Protein AF-A0A6C0DKI4-F1 (afdb_monomer)

pLDDT: mean 74.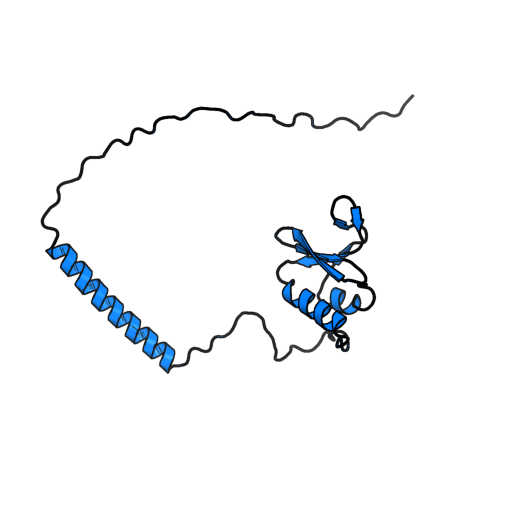59, std 22.47, range [37.38, 97.56]

Second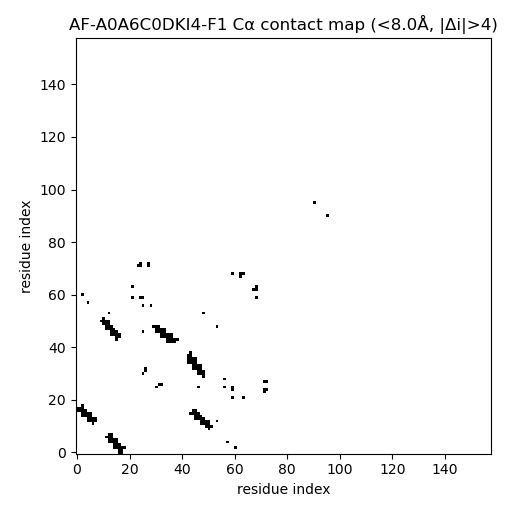ary structure (DSSP, 8-state):
--EEEEEEETTEEEEEE--GGGHHHHHHTTPEEEEEEEETTEEEEEEEEEGGGHHHHHHHHHHHHTT---S---S----S----S-------HHHHHHHHHHHHHHHHHHHHHHHHHHHH----PPPP------------------------------

Mean predicted aligned error: 20.17 Å

Sequence (158 aa):
MSISIVNYSEKAIAVFGNTKDIKDHLSALGGKFNPSLKQNDERVPGWVFPTSKKEEVRKIITAFSQGTLGEPPKKVEKPSSASSVTENFTISKEMFLSLVSRIEKLEAELEISKKTIEKLAPSSHPVDKVKLKFSSNEELYDEEEPKVYKSLFKSKSS

Structure (mmCIF, N/CA/C/O backbone):
data_AF-A0A6C0DKI4-F1
#
_entry.id   AF-A0A6C0DKI4-F1
#
loop_
_atom_site.group_PDB
_atom_site.id
_atom_site.type_symbol
_atom_site.label_atom_id
_atom_site.label_alt_id
_atom_site.label_comp_id
_atom_site.label_asym_id
_atom_site.label_entity_id
_atom_site.label_seq_id
_atom_site.pdbx_PDB_ins_code
_atom_site.Cartn_x
_atom_site.Cartn_y
_atom_site.Cartn_z
_atom_site.occupancy
_atom_site.B_iso_or_equiv
_atom_site.auth_seq_id
_atom_site.auth_comp_id
_atom_site.auth_asym_id
_atom_site.auth_atom_id
_atom_site.pdbx_PDB_model_num
ATOM 1 N N . MET A 1 1 ? 21.591 -2.012 -12.695 1.00 57.56 1 MET A N 1
ATOM 2 C CA . MET A 1 1 ? 20.123 -1.976 -12.886 1.00 57.56 1 MET A CA 1
ATOM 3 C C . MET A 1 1 ? 19.499 -1.550 -11.572 1.00 57.56 1 MET A C 1
ATOM 5 O O . MET A 1 1 ? 19.736 -2.225 -10.583 1.00 57.56 1 MET A O 1
ATOM 9 N N . SER A 1 2 ? 18.780 -0.429 -11.534 1.00 82.62 2 SER A N 1
ATOM 10 C CA . SER A 1 2 ? 18.120 0.064 -10.320 1.00 82.62 2 SER A CA 1
ATOM 11 C C . SER A 1 2 ? 16.609 0.120 -10.523 1.00 82.62 2 SER A C 1
ATOM 13 O O . SER A 1 2 ? 16.127 0.357 -11.632 1.00 82.62 2 SER A O 1
ATOM 15 N N . ILE A 1 3 ? 15.873 -0.145 -9.446 1.00 93.00 3 ILE A N 1
ATOM 16 C CA . ILE A 1 3 ? 14.425 0.032 -9.370 1.00 93.00 3 ILE A CA 1
ATOM 17 C C . ILE A 1 3 ? 14.176 1.190 -8.407 1.00 93.00 3 ILE A C 1
ATOM 19 O O . ILE A 1 3 ? 14.756 1.216 -7.321 1.00 93.00 3 ILE A O 1
ATOM 23 N N . SER A 1 4 ? 13.343 2.149 -8.800 1.00 93.06 4 SER A N 1
ATOM 24 C CA . SER A 1 4 ? 13.027 3.326 -7.988 1.00 93.06 4 SER A CA 1
ATOM 25 C C . SER A 1 4 ? 11.532 3.419 -7.710 1.00 93.06 4 SER A C 1
ATOM 27 O O . SER A 1 4 ? 10.706 3.102 -8.565 1.00 93.06 4 SER A O 1
ATOM 29 N N . ILE A 1 5 ? 11.191 3.859 -6.496 1.00 94.88 5 ILE A N 1
ATOM 30 C CA . ILE A 1 5 ? 9.819 4.177 -6.096 1.00 94.88 5 ILE A CA 1
ATOM 31 C C . ILE A 1 5 ? 9.699 5.695 -6.050 1.00 94.88 5 ILE A C 1
ATOM 33 O O . ILE A 1 5 ? 10.450 6.354 -5.331 1.00 94.88 5 ILE A O 1
ATOM 37 N N . VAL A 1 6 ? 8.745 6.245 -6.788 1.00 93.69 6 VAL A N 1
ATOM 38 C CA . VAL A 1 6 ? 8.482 7.683 -6.860 1.00 93.69 6 VAL A CA 1
ATOM 39 C C . VAL A 1 6 ? 7.060 7.947 -6.389 1.00 93.69 6 VAL A C 1
ATOM 41 O O . VAL A 1 6 ? 6.143 7.178 -6.686 1.00 93.69 6 VAL A O 1
ATOM 44 N N . ASN A 1 7 ? 6.861 9.035 -5.647 1.00 94.19 7 ASN A N 1
ATOM 45 C CA . ASN A 1 7 ? 5.516 9.488 -5.324 1.00 94.19 7 ASN A CA 1
ATOM 46 C C . ASN A 1 7 ? 4.896 10.107 -6.580 1.00 94.19 7 ASN A C 1
ATOM 48 O O . ASN A 1 7 ? 5.346 11.156 -7.032 1.00 94.19 7 ASN A O 1
ATOM 52 N N . TYR A 1 8 ? 3.922 9.426 -7.179 1.00 92.62 8 TYR A N 1
ATOM 53 C CA . TYR A 1 8 ? 3.347 9.838 -8.460 1.00 92.62 8 TYR A CA 1
ATOM 54 C C . TYR A 1 8 ? 2.207 10.842 -8.268 1.00 92.62 8 TYR A C 1
ATOM 56 O O . TYR A 1 8 ? 2.074 11.802 -9.017 1.00 92.62 8 TYR A O 1
ATOM 64 N N . SER A 1 9 ? 1.392 10.622 -7.240 1.00 91.19 9 SER A N 1
ATOM 65 C CA . SER A 1 9 ? 0.341 11.532 -6.779 1.00 91.19 9 SER A CA 1
ATOM 66 C C . SER A 1 9 ? 0.131 11.327 -5.278 1.00 91.19 9 SER A C 1
ATOM 68 O O . SER A 1 9 ? 0.692 10.400 -4.700 1.00 91.19 9 SER A O 1
ATOM 70 N N . GLU A 1 10 ? -0.732 12.115 -4.640 1.00 93.69 10 GLU A N 1
ATOM 71 C CA . GLU A 1 10 ? -1.081 11.931 -3.220 1.00 93.69 10 GLU A CA 1
ATOM 72 C C . GLU A 1 10 ? -1.559 10.503 -2.900 1.00 93.69 10 GLU A C 1
ATOM 74 O O . GLU A 1 10 ? -1.277 9.948 -1.835 1.00 93.69 10 GLU A O 1
ATOM 79 N N . LYS A 1 11 ? -2.259 9.875 -3.851 1.00 95.56 11 LYS A N 1
ATOM 80 C CA . LYS A 1 11 ? -2.908 8.571 -3.668 1.00 95.56 11 LYS A CA 1
ATOM 81 C C . LYS A 1 11 ? -2.199 7.425 -4.379 1.00 95.56 11 LYS A C 1
ATOM 83 O O . LYS A 1 11 ? -2.667 6.290 -4.265 1.00 95.56 11 LYS A O 1
ATOM 88 N N . ALA A 1 12 ? -1.117 7.689 -5.111 1.00 95.50 12 ALA A N 1
ATOM 89 C CA . ALA A 1 12 ? -0.433 6.663 -5.882 1.00 95.50 12 ALA A CA 1
ATOM 90 C C . ALA A 1 12 ? 1.085 6.830 -5.908 1.00 95.50 12 ALA A C 1
ATOM 92 O O . ALA A 1 12 ? 1.615 7.927 -6.069 1.00 95.50 12 ALA A O 1
ATOM 93 N N . ILE A 1 13 ? 1.770 5.693 -5.868 1.00 96.81 13 ILE A N 1
ATOM 94 C CA . ILE A 1 13 ? 3.203 5.575 -6.104 1.00 96.81 13 ILE A CA 1
ATOM 95 C C . ILE A 1 13 ? 3.455 4.912 -7.458 1.00 96.81 13 ILE A C 1
ATOM 97 O O . ILE A 1 13 ? 2.656 4.097 -7.928 1.00 96.81 13 ILE A O 1
ATOM 101 N N . ALA A 1 14 ? 4.587 5.245 -8.062 1.00 96.50 14 ALA A N 1
ATOM 102 C CA . ALA A 1 14 ? 5.075 4.621 -9.278 1.00 96.50 14 ALA A CA 1
ATOM 103 C C . ALA A 1 14 ? 6.389 3.882 -9.017 1.00 96.50 14 ALA A C 1
ATOM 105 O O . ALA A 1 14 ? 7.227 4.349 -8.247 1.00 96.50 14 ALA A O 1
ATOM 106 N N . VAL A 1 15 ? 6.565 2.738 -9.673 1.00 96.25 15 VAL A N 1
ATOM 107 C CA . VAL A 1 15 ? 7.799 1.951 -9.670 1.00 96.25 15 VAL A CA 1
ATOM 108 C C . VAL A 1 15 ? 8.378 1.943 -11.074 1.00 96.25 15 VAL A C 1
ATOM 110 O O . VAL A 1 15 ? 7.708 1.515 -12.018 1.00 96.25 15 VAL A O 1
ATOM 113 N N . PHE A 1 16 ? 9.627 2.376 -11.197 1.00 94.81 16 PHE A N 1
ATOM 114 C CA . PHE A 1 16 ? 10.353 2.469 -12.460 1.00 94.81 16 PHE A CA 1
ATOM 115 C C . PHE A 1 16 ? 11.627 1.629 -12.440 1.00 94.81 16 PHE A C 1
ATOM 117 O O . PHE A 1 16 ? 12.119 1.250 -11.378 1.00 94.81 16 PHE A O 1
ATOM 124 N N . GLY A 1 17 ? 12.182 1.373 -13.624 1.00 92.81 17 GLY A N 1
ATOM 125 C CA . GLY A 1 17 ? 13.443 0.652 -13.800 1.00 92.81 17 GLY A CA 1
ATOM 126 C C . GLY A 1 17 ? 13.256 -0.789 -14.272 1.00 92.81 17 GLY A C 1
ATOM 127 O O . GLY A 1 17 ? 12.236 -1.141 -14.871 1.00 92.81 17 GLY A O 1
ATOM 128 N N . ASN A 1 18 ? 14.261 -1.637 -14.030 1.00 91.19 18 ASN A N 1
ATOM 129 C CA . ASN A 1 18 ? 14.248 -3.015 -14.527 1.00 91.19 18 ASN A CA 1
ATOM 130 C C . ASN A 1 18 ? 13.374 -3.924 -13.648 1.00 91.19 18 ASN A C 1
ATOM 132 O O . ASN A 1 18 ? 13.869 -4.625 -12.775 1.00 91.19 18 ASN A O 1
ATOM 136 N N . THR A 1 19 ? 12.063 -3.895 -13.883 1.00 93.06 19 THR A N 1
ATOM 137 C CA . THR A 1 19 ? 11.066 -4.669 -13.122 1.00 93.06 19 THR A CA 1
ATOM 138 C C . THR A 1 19 ? 10.715 -6.015 -13.763 1.00 93.06 19 THR A C 1
ATOM 140 O O . THR A 1 19 ? 9.781 -6.669 -13.311 1.00 93.06 19 THR A O 1
ATOM 143 N N . LYS A 1 20 ? 11.431 -6.438 -14.817 1.00 90.25 20 LYS A N 1
ATOM 144 C CA . LYS A 1 20 ? 11.110 -7.653 -15.588 1.00 90.25 20 LYS A CA 1
ATOM 145 C C . LYS A 1 20 ? 11.073 -8.904 -14.713 1.00 90.25 20 LYS A C 1
ATOM 147 O O . LYS A 1 20 ? 10.096 -9.639 -14.772 1.00 90.25 20 LYS A O 1
ATOM 152 N N . ASP A 1 21 ? 12.081 -9.073 -13.866 1.00 90.31 21 ASP A N 1
ATOM 153 C CA . ASP A 1 21 ? 12.244 -10.267 -13.028 1.00 90.31 21 ASP A CA 1
ATOM 154 C C . ASP A 1 21 ? 11.257 -10.305 -11.849 1.00 90.31 21 ASP A C 1
ATOM 156 O O . ASP A 1 21 ? 10.974 -11.362 -11.301 1.00 90.31 21 ASP A O 1
ATOM 160 N N . ILE A 1 22 ? 10.683 -9.152 -11.480 1.00 91.81 22 ILE A N 1
ATOM 161 C CA . ILE A 1 22 ? 9.699 -9.027 -10.391 1.00 91.81 22 ILE A CA 1
ATOM 162 C C . ILE A 1 22 ? 8.289 -8.707 -10.880 1.00 91.81 22 ILE A C 1
ATOM 164 O O . ILE A 1 22 ? 7.401 -8.420 -10.073 1.00 91.81 22 ILE A O 1
ATOM 168 N N . LYS A 1 23 ? 8.067 -8.735 -12.197 1.00 92.94 23 LYS A N 1
ATOM 169 C CA . LYS A 1 23 ? 6.789 -8.383 -12.824 1.00 92.94 23 LYS A CA 1
ATOM 170 C C . LYS A 1 2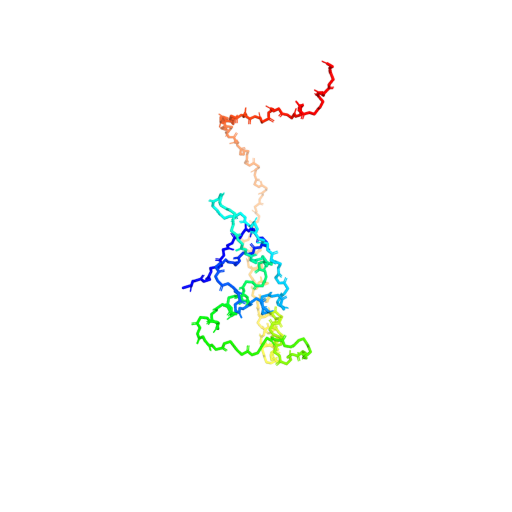3 ? 5.639 -9.185 -12.222 1.00 92.94 23 LYS A C 1
ATOM 172 O O . LYS A 1 23 ? 4.589 -8.612 -11.933 1.00 92.94 23 LYS A O 1
ATOM 177 N N . ASP A 1 24 ? 5.848 -10.477 -12.002 1.00 93.62 24 ASP A N 1
ATOM 178 C CA . ASP A 1 24 ? 4.804 -11.360 -11.492 1.00 93.62 24 ASP A CA 1
ATOM 179 C C . ASP A 1 24 ? 4.423 -10.987 -10.055 1.00 93.62 24 ASP A C 1
ATOM 181 O O . ASP A 1 24 ? 3.238 -10.840 -9.764 1.00 93.62 24 ASP A O 1
ATOM 185 N N . HIS A 1 25 ? 5.402 -10.676 -9.199 1.00 92.81 25 HIS A N 1
ATOM 186 C CA . HIS A 1 25 ? 5.161 -10.180 -7.839 1.00 92.81 25 HIS A CA 1
ATOM 187 C C . HIS A 1 25 ? 4.424 -8.834 -7.829 1.00 92.81 25 HIS A C 1
ATOM 189 O O . HIS A 1 25 ? 3.465 -8.656 -7.075 1.00 92.81 25 HIS A O 1
ATOM 195 N N . LEU A 1 26 ? 4.835 -7.891 -8.683 1.00 94.00 26 LEU A N 1
ATOM 196 C CA . LEU A 1 26 ? 4.185 -6.582 -8.804 1.00 94.00 26 LEU A CA 1
ATOM 197 C C . LEU A 1 26 ? 2.736 -6.710 -9.299 1.00 94.00 26 LEU A C 1
ATOM 199 O O . LEU A 1 26 ? 1.840 -6.028 -8.794 1.00 94.00 26 LEU A O 1
ATOM 203 N N . SER A 1 27 ? 2.489 -7.615 -10.247 1.00 93.75 27 SER A N 1
ATOM 204 C CA . SER A 1 27 ? 1.146 -7.896 -10.759 1.00 93.75 27 SER A CA 1
ATOM 205 C C . SER A 1 27 ? 0.261 -8.607 -9.731 1.00 93.75 27 SER A C 1
ATOM 207 O O . SER A 1 27 ? -0.899 -8.231 -9.567 1.00 93.75 27 SER A O 1
ATOM 209 N N . ALA A 1 28 ? 0.813 -9.560 -8.972 1.00 92.75 28 ALA A N 1
ATOM 210 C CA . ALA A 1 28 ? 0.110 -10.284 -7.914 1.00 92.75 28 ALA A CA 1
ATOM 211 C C . ALA A 1 28 ? -0.312 -9.349 -6.773 1.00 92.75 28 ALA A C 1
ATOM 213 O O . ALA A 1 28 ? -1.408 -9.480 -6.227 1.00 92.75 28 ALA A O 1
ATOM 214 N N . LEU A 1 29 ? 0.513 -8.340 -6.479 1.00 92.75 29 LEU A N 1
ATOM 215 C CA . LEU A 1 29 ? 0.183 -7.272 -5.538 1.00 92.75 29 LEU A CA 1
ATOM 216 C C . LEU A 1 29 ? -0.888 -6.300 -6.086 1.00 92.75 29 LEU A C 1
ATOM 218 O O . LEU A 1 29 ? -1.326 -5.388 -5.385 1.00 92.75 29 LEU A O 1
ATOM 222 N N . GLY A 1 30 ? -1.359 -6.484 -7.321 1.00 93.38 30 GLY A N 1
ATOM 223 C CA . GLY A 1 30 ? -2.401 -5.669 -7.948 1.00 93.38 30 GLY A CA 1
ATOM 224 C C . GLY A 1 30 ? -1.888 -4.360 -8.547 1.00 93.38 30 GLY A C 1
ATOM 225 O O . GLY A 1 30 ? -2.653 -3.402 -8.658 1.00 93.38 30 GLY A O 1
ATOM 226 N N . GLY A 1 31 ? -0.603 -4.293 -8.895 1.00 95.12 31 GLY A N 1
ATOM 227 C CA . GLY A 1 31 ? -0.038 -3.159 -9.616 1.00 95.12 31 GLY A CA 1
ATOM 228 C C . GLY A 1 31 ? -0.560 -3.079 -11.041 1.00 95.12 31 GLY A C 1
ATOM 229 O O . GLY A 1 31 ? -0.733 -4.099 -11.710 1.00 95.12 31 GLY A O 1
ATOM 230 N N . LYS A 1 32 ? -0.768 -1.858 -11.535 1.00 96.56 32 LYS A N 1
ATOM 231 C CA . LYS A 1 32 ? -1.127 -1.627 -12.937 1.00 96.56 32 LYS A CA 1
ATOM 232 C C . LYS A 1 32 ? 0.098 -1.163 -13.709 1.00 96.56 32 LYS A C 1
ATOM 234 O O . LYS A 1 32 ? 0.638 -0.095 -13.431 1.00 96.56 32 LYS A O 1
ATOM 239 N N . PHE A 1 33 ? 0.515 -1.949 -14.694 1.00 96.69 33 PHE A N 1
ATOM 240 C CA . PHE A 1 33 ? 1.579 -1.547 -15.605 1.00 96.69 33 PHE A CA 1
ATOM 241 C C . PHE A 1 33 ? 1.085 -0.464 -16.576 1.00 96.69 33 PHE A C 1
ATOM 243 O O . PHE A 1 33 ? 0.008 -0.590 -17.163 1.00 96.69 33 PHE A O 1
ATOM 250 N N . ASN A 1 34 ? 1.883 0.588 -16.755 1.00 95.75 34 ASN A N 1
ATOM 251 C CA . ASN A 1 34 ? 1.678 1.630 -17.752 1.00 95.75 34 ASN A CA 1
ATOM 252 C C . ASN A 1 34 ? 2.981 1.839 -18.553 1.00 95.75 34 ASN A C 1
ATOM 254 O O . ASN A 1 34 ? 3.981 2.266 -17.975 1.00 95.75 34 ASN A O 1
ATOM 258 N N . PRO A 1 35 ? 2.989 1.579 -19.875 1.00 94.75 35 PRO A N 1
ATOM 259 C CA . PRO A 1 35 ? 4.181 1.735 -20.712 1.00 94.75 35 PRO A CA 1
ATOM 260 C C . PRO A 1 35 ? 4.571 3.198 -20.981 1.00 94.75 35 PRO A C 1
ATOM 262 O O . PRO A 1 35 ? 5.649 3.453 -21.506 1.00 94.75 35 PRO A O 1
ATOM 265 N N . SER A 1 36 ? 3.706 4.164 -20.672 1.00 93.75 36 SER A N 1
ATOM 266 C CA . SER A 1 36 ? 3.928 5.592 -20.922 1.00 93.75 36 SER A CA 1
ATOM 267 C C . SER A 1 36 ? 3.559 6.422 -19.695 1.00 93.75 36 SER A C 1
ATOM 269 O O . SER A 1 36 ? 2.726 7.328 -19.771 1.00 93.75 36 SER A O 1
ATOM 271 N N . LEU A 1 37 ? 4.155 6.102 -18.544 1.00 94.06 37 LEU A N 1
ATOM 272 C CA . LEU A 1 37 ? 3.984 6.905 -17.339 1.00 94.06 37 LEU A CA 1
ATOM 273 C C . LEU A 1 37 ? 4.828 8.184 -17.441 1.00 94.06 37 LEU A C 1
ATOM 275 O O . LEU A 1 37 ? 5.986 8.131 -17.842 1.00 94.06 37 LEU A O 1
ATOM 279 N N . LYS A 1 38 ? 4.260 9.336 -17.074 1.00 91.06 38 LYS A N 1
ATOM 280 C CA . LYS A 1 38 ? 4.986 10.613 -17.097 1.00 91.06 38 LYS A CA 1
ATOM 281 C C . LYS A 1 38 ? 5.932 10.710 -15.892 1.00 91.06 38 LYS A C 1
ATOM 283 O O . LYS A 1 38 ? 5.461 10.648 -14.758 1.00 91.06 38 LYS A O 1
ATOM 288 N N . GLN A 1 39 ? 7.225 10.907 -16.125 1.00 89.50 39 GLN A N 1
ATOM 289 C CA . GLN A 1 39 ? 8.231 11.193 -15.100 1.00 89.50 39 GLN A CA 1
ATOM 290 C C . GLN A 1 39 ? 9.129 12.321 -15.617 1.00 89.50 39 GLN A C 1
ATOM 292 O O . GLN A 1 39 ? 9.800 12.132 -16.621 1.00 89.50 39 GLN A O 1
ATOM 297 N N . ASN A 1 40 ? 9.122 13.489 -14.962 1.00 86.00 40 ASN A N 1
ATOM 298 C CA . ASN A 1 40 ? 9.936 14.656 -15.348 1.00 86.00 40 ASN A CA 1
ATOM 299 C C . ASN A 1 40 ? 9.867 14.977 -16.859 1.00 86.00 40 ASN A C 1
ATOM 301 O O . ASN A 1 40 ? 10.886 15.088 -17.525 1.00 86.00 40 ASN A O 1
ATOM 305 N N . ASP A 1 41 ? 8.643 15.046 -17.394 1.00 89.31 41 ASP A N 1
ATOM 306 C CA . ASP A 1 41 ? 8.319 15.293 -18.814 1.00 89.31 41 ASP A CA 1
ATOM 307 C C . ASP A 1 41 ? 8.695 14.197 -19.823 1.00 89.31 41 ASP A C 1
ATOM 309 O O . ASP A 1 41 ? 8.244 14.242 -20.970 1.00 89.31 41 ASP A O 1
ATOM 313 N N . GLU A 1 42 ? 9.352 13.130 -19.380 1.00 91.62 42 GLU A N 1
ATOM 314 C CA . GLU A 1 42 ? 9.582 11.931 -20.180 1.00 91.62 42 GLU A CA 1
ATOM 315 C C . GLU A 1 42 ? 8.492 10.874 -19.958 1.00 91.62 42 GLU A C 1
ATOM 317 O O . GLU A 1 42 ? 7.825 10.816 -18.919 1.00 91.62 42 GLU A O 1
ATOM 322 N N . ARG A 1 43 ? 8.290 10.015 -20.963 1.00 94.44 43 ARG A N 1
ATOM 323 C CA . ARG A 1 43 ? 7.394 8.856 -20.874 1.00 94.44 43 ARG A CA 1
ATOM 324 C C . ARG A 1 43 ? 8.221 7.612 -20.609 1.00 94.44 43 ARG A C 1
ATOM 326 O O . ARG A 1 43 ? 8.888 7.107 -21.507 1.00 94.44 43 ARG A O 1
ATOM 333 N N . VAL A 1 44 ? 8.130 7.107 -19.388 1.00 93.94 44 VAL A N 1
ATOM 334 C CA . VAL A 1 44 ? 8.891 5.951 -18.922 1.00 93.94 44 VAL A CA 1
ATOM 335 C C . VAL A 1 44 ? 7.917 4.822 -18.568 1.00 93.94 44 VAL A C 1
ATOM 337 O O . VAL A 1 44 ? 6.884 5.071 -17.938 1.00 93.94 44 VAL A O 1
ATOM 340 N N . PRO A 1 45 ? 8.194 3.568 -18.964 1.00 94.50 45 PRO A N 1
ATOM 341 C CA . PRO A 1 45 ? 7.385 2.434 -18.542 1.00 94.50 45 PRO A CA 1
ATOM 342 C C . PRO A 1 45 ? 7.519 2.201 -17.033 1.00 94.50 45 PRO A C 1
ATOM 344 O O . PRO A 1 45 ? 8.624 2.203 -16.487 1.00 94.50 45 PRO A O 1
ATOM 347 N N . GLY A 1 46 ? 6.400 1.946 -16.358 1.00 95.94 46 GLY A N 1
ATOM 348 C CA . GLY A 1 46 ? 6.392 1.735 -14.914 1.00 95.94 46 GLY A CA 1
ATOM 349 C C . GLY A 1 46 ? 5.127 1.067 -14.392 1.00 95.94 46 GLY A C 1
ATOM 350 O O . G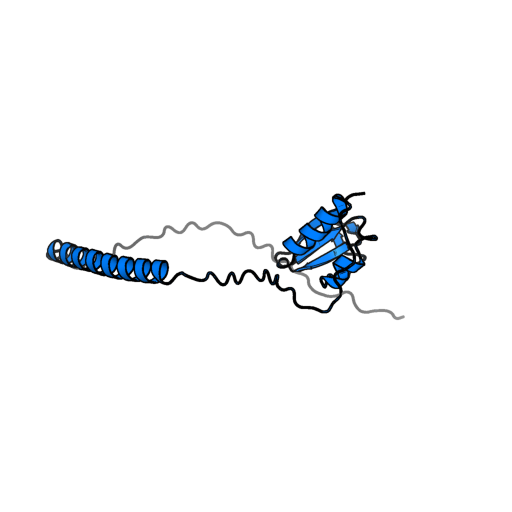LY A 1 46 ? 4.158 0.844 -15.120 1.00 95.94 46 GLY A O 1
ATOM 351 N N . TRP A 1 47 ? 5.141 0.741 -13.106 1.00 97.56 47 TRP A N 1
ATOM 352 C CA . TRP A 1 47 ? 3.996 0.187 -12.385 1.00 97.56 47 TRP A CA 1
ATOM 353 C C . TRP A 1 47 ? 3.402 1.227 -11.455 1.00 97.56 47 TRP A C 1
ATOM 355 O O . TRP A 1 47 ? 4.143 1.909 -10.760 1.00 97.56 47 TRP A O 1
ATOM 365 N N . VAL A 1 48 ? 2.077 1.314 -11.396 1.00 97.00 48 VAL A N 1
ATOM 366 C CA . VAL A 1 48 ? 1.367 2.214 -10.483 1.00 97.00 48 VAL A CA 1
ATOM 367 C C . VAL A 1 48 ? 0.657 1.404 -9.411 1.00 97.00 48 VAL A C 1
ATOM 369 O O . VAL A 1 48 ? -0.032 0.425 -9.716 1.00 97.00 48 VAL A O 1
ATOM 372 N N . PHE A 1 49 ? 0.794 1.849 -8.166 1.00 97.38 49 PHE A N 1
ATOM 373 C CA . PHE A 1 49 ? 0.122 1.288 -6.998 1.00 97.38 49 PHE A CA 1
ATOM 374 C C . PHE A 1 49 ? -0.526 2.400 -6.172 1.00 97.38 49 PHE A C 1
ATOM 376 O O . PHE A 1 49 ? -0.028 3.525 -6.180 1.00 97.38 49 PHE A O 1
ATOM 383 N N . PRO A 1 50 ? -1.597 2.113 -5.417 1.00 96.81 50 PRO A N 1
ATOM 384 C CA . PRO A 1 50 ? -2.086 3.044 -4.408 1.00 96.81 50 PRO A CA 1
ATOM 385 C C . PRO A 1 50 ? -1.037 3.258 -3.304 1.00 96.81 50 PRO A C 1
ATOM 387 O O . PRO A 1 50 ? -0.296 2.332 -2.964 1.00 96.81 50 PRO A O 1
ATOM 390 N N . THR A 1 51 ? -1.005 4.450 -2.699 1.00 96.62 51 THR A N 1
ATOM 391 C CA . THR A 1 51 ? -0.053 4.803 -1.623 1.00 96.62 51 THR A CA 1
ATOM 392 C C . THR A 1 51 ? -0.100 3.821 -0.446 1.00 96.62 51 THR A C 1
ATOM 394 O O . THR A 1 51 ? 0.928 3.554 0.170 1.00 96.62 51 THR A O 1
ATOM 397 N N . SER A 1 52 ? -1.257 3.205 -0.177 1.00 95.31 52 SER A N 1
ATOM 398 C CA . SER A 1 52 ? -1.424 2.190 0.874 1.00 95.31 52 SER A CA 1
ATOM 399 C C . SER A 1 52 ? -0.535 0.955 0.698 1.00 95.31 52 SER A C 1
ATOM 401 O O . SER A 1 52 ? -0.154 0.339 1.687 1.00 95.31 52 SER A O 1
ATOM 403 N N . LYS A 1 53 ? -0.156 0.610 -0.539 1.00 95.06 53 LYS A N 1
ATOM 404 C CA . LYS A 1 53 ? 0.693 -0.554 -0.846 1.00 95.06 53 LYS A CA 1
ATOM 405 C C . LYS A 1 53 ? 2.183 -0.220 -0.911 1.00 95.06 53 LYS A C 1
ATOM 407 O O . LYS A 1 53 ? 2.990 -1.064 -1.295 1.00 95.06 53 LYS A O 1
ATOM 412 N N . LYS A 1 54 ? 2.580 1.002 -0.543 1.00 95.25 54 LYS A N 1
ATOM 413 C CA . LYS A 1 54 ? 3.972 1.465 -0.644 1.00 95.25 54 LYS A CA 1
ATOM 414 C C . LYS A 1 54 ? 4.958 0.580 0.111 1.00 95.25 54 LYS A C 1
ATOM 416 O O . LYS A 1 54 ? 6.003 0.244 -0.439 1.00 95.25 54 LYS A O 1
ATOM 421 N N . GLU A 1 55 ? 4.620 0.174 1.329 1.00 95.00 55 GLU A N 1
ATOM 422 C CA . GLU A 1 55 ? 5.504 -0.674 2.136 1.00 95.00 55 GLU A CA 1
ATOM 423 C C . GLU A 1 55 ? 5.628 -2.094 1.568 1.00 95.00 55 GLU A C 1
ATOM 425 O O . GLU A 1 55 ? 6.716 -2.666 1.554 1.00 95.00 55 GLU A O 1
ATOM 430 N N . GLU A 1 56 ? 4.545 -2.658 1.033 1.00 94.81 56 GLU A N 1
ATOM 431 C CA . GLU A 1 56 ? 4.557 -3.971 0.373 1.00 94.81 56 GLU A CA 1
ATOM 432 C C . GLU A 1 56 ? 5.427 -3.950 -0.890 1.00 94.81 56 GLU A C 1
ATOM 434 O O . GLU A 1 56 ? 6.287 -4.812 -1.080 1.00 94.81 56 GLU A O 1
ATOM 439 N N . VAL A 1 57 ? 5.265 -2.914 -1.718 1.00 95.00 57 VAL A N 1
ATOM 440 C CA . VAL A 1 57 ? 6.096 -2.680 -2.906 1.00 95.00 57 VAL A CA 1
ATOM 441 C C . VAL A 1 57 ? 7.567 -2.518 -2.516 1.00 95.00 57 VAL A C 1
ATOM 443 O O . VAL A 1 57 ? 8.444 -3.112 -3.146 1.00 95.00 57 VAL A O 1
ATOM 446 N N . ARG A 1 58 ? 7.854 -1.766 -1.446 1.00 95.31 58 ARG A N 1
ATOM 447 C CA . ARG A 1 58 ? 9.215 -1.586 -0.926 1.00 95.31 58 ARG A CA 1
ATOM 448 C C . ARG A 1 58 ? 9.838 -2.914 -0.507 1.00 95.31 58 ARG A C 1
ATOM 450 O O . ARG A 1 58 ? 10.979 -3.167 -0.877 1.00 95.31 58 ARG A O 1
ATOM 457 N N . LYS A 1 59 ? 9.096 -3.776 0.195 1.00 93.88 59 LYS A N 1
ATOM 458 C CA . LYS A 1 59 ? 9.570 -5.114 0.587 1.00 93.88 59 LYS A CA 1
ATOM 459 C C . LYS A 1 59 ? 9.959 -5.958 -0.625 1.00 93.88 59 LYS A C 1
ATOM 461 O O . LYS A 1 59 ? 11.045 -6.529 -0.615 1.00 93.88 59 LYS A O 1
ATOM 466 N N . ILE A 1 60 ? 9.128 -5.991 -1.672 1.00 93.00 60 ILE A N 1
ATOM 467 C CA . ILE A 1 60 ? 9.432 -6.730 -2.914 1.00 93.00 60 ILE A CA 1
ATOM 468 C C . ILE A 1 60 ? 10.734 -6.215 -3.538 1.00 93.00 60 ILE A C 1
ATOM 470 O O . ILE A 1 60 ? 11.605 -7.005 -3.892 1.00 93.00 60 ILE A O 1
ATOM 474 N N . ILE A 1 61 ? 10.894 -4.895 -3.642 1.00 93.06 61 ILE A N 1
ATOM 475 C CA . ILE A 1 61 ? 12.078 -4.286 -4.264 1.00 93.06 61 ILE A CA 1
ATOM 476 C C . ILE A 1 61 ? 13.338 -4.532 -3.424 1.00 93.06 61 ILE A C 1
ATOM 478 O O . ILE A 1 61 ? 14.387 -4.860 -3.977 1.00 93.06 61 ILE A O 1
ATOM 482 N N . THR A 1 62 ? 13.248 -4.414 -2.097 1.00 92.06 62 THR A N 1
ATOM 483 C CA . THR A 1 62 ? 14.369 -4.699 -1.191 1.00 92.06 62 THR A CA 1
ATOM 484 C C . THR A 1 62 ? 14.769 -6.172 -1.243 1.00 92.06 62 THR A C 1
ATOM 486 O O . THR A 1 62 ? 15.954 -6.459 -1.383 1.00 92.06 62 THR A O 1
ATOM 489 N N . ALA A 1 63 ? 13.807 -7.097 -1.203 1.00 90.00 63 ALA A N 1
ATOM 490 C CA . ALA A 1 63 ? 14.075 -8.532 -1.311 1.00 90.00 63 ALA A CA 1
ATOM 491 C C . ALA A 1 63 ? 14.692 -8.900 -2.671 1.00 90.00 63 ALA A C 1
ATOM 493 O O . ALA A 1 63 ? 15.653 -9.665 -2.733 1.00 90.00 63 ALA A O 1
ATOM 494 N N . PHE A 1 64 ? 14.213 -8.288 -3.759 1.00 89.50 64 PHE A N 1
ATOM 495 C CA . PHE A 1 64 ? 14.808 -8.455 -5.085 1.00 89.50 64 PHE A CA 1
ATOM 496 C C . PHE A 1 64 ? 16.253 -7.955 -5.137 1.00 89.50 64 PHE A C 1
ATOM 498 O O . PHE A 1 64 ? 17.131 -8.663 -5.623 1.00 89.50 64 PHE A O 1
ATOM 505 N N . SER A 1 65 ? 16.525 -6.775 -4.572 1.00 87.12 65 SER A N 1
ATOM 506 C CA . SER A 1 65 ? 17.887 -6.233 -4.496 1.00 87.12 65 SER A CA 1
ATOM 507 C C . SER A 1 65 ? 18.831 -7.098 -3.655 1.00 87.12 65 SER A C 1
ATOM 509 O O . SER A 1 65 ? 20.041 -7.017 -3.847 1.00 87.12 65 SER A O 1
ATOM 511 N N . GLN A 1 66 ? 18.301 -7.885 -2.718 1.00 85.56 66 GLN A N 1
ATOM 512 C CA . GLN A 1 66 ? 19.066 -8.799 -1.868 1.00 85.56 66 GLN A CA 1
ATOM 513 C C . GLN A 1 66 ? 19.166 -10.218 -2.454 1.00 85.56 66 GLN A C 1
ATOM 515 O O . GLN A 1 66 ? 19.820 -11.067 -1.857 1.00 85.56 66 GLN A O 1
ATOM 520 N N . GLY A 1 67 ? 18.536 -10.494 -3.603 1.00 83.06 67 GLY A N 1
ATOM 521 C CA . GLY A 1 67 ? 18.539 -11.823 -4.222 1.00 83.06 67 GLY A CA 1
ATOM 522 C C . GLY A 1 67 ? 17.759 -12.885 -3.437 1.00 83.06 67 GLY A C 1
ATOM 523 O O . GLY A 1 67 ? 17.923 -14.072 -3.693 1.00 83.06 67 GLY A O 1
ATOM 524 N N . THR A 1 68 ? 16.913 -12.480 -2.486 1.00 75.69 68 THR A N 1
ATOM 525 C CA . THR A 1 68 ? 16.144 -13.379 -1.604 1.00 75.69 68 THR A CA 1
ATOM 526 C C . THR A 1 68 ? 14.692 -13.558 -2.052 1.00 75.69 68 THR A C 1
ATOM 528 O O . THR A 1 68 ? 13.862 -14.073 -1.302 1.00 75.69 68 THR A O 1
ATOM 531 N N . LEU A 1 69 ? 14.358 -13.124 -3.271 1.00 68.69 69 LEU A N 1
ATOM 532 C CA . LEU A 1 69 ? 13.005 -13.202 -3.808 1.00 68.69 69 LEU A CA 1
ATOM 533 C C . LEU A 1 69 ? 12.656 -14.660 -4.160 1.00 68.69 69 LEU A C 1
ATOM 535 O O . LEU A 1 69 ? 12.989 -15.155 -5.233 1.00 68.69 69 LEU A O 1
ATOM 539 N N . GLY A 1 70 ? 12.027 -15.358 -3.212 1.00 64.69 70 GLY A N 1
ATOM 540 C CA . GLY A 1 70 ? 11.412 -16.669 -3.432 1.00 64.69 70 GLY A CA 1
ATOM 541 C C . GLY A 1 70 ? 10.139 -16.587 -4.282 1.00 64.69 70 GLY A C 1
ATOM 542 O O . GLY A 1 70 ? 9.705 -15.498 -4.644 1.00 64.69 70 GLY A O 1
ATOM 543 N N . GLU A 1 71 ? 9.558 -17.752 -4.589 1.00 60.81 71 GLU A N 1
ATOM 544 C CA . GLU A 1 71 ? 8.401 -17.961 -5.479 1.00 60.81 71 GLU A CA 1
ATOM 545 C C . GLU A 1 71 ? 7.300 -16.875 -5.335 1.00 60.81 71 GLU A C 1
ATOM 547 O O . GLU A 1 71 ? 7.001 -16.450 -4.210 1.00 60.81 71 GLU A O 1
ATOM 552 N N . PRO A 1 72 ? 6.678 -16.410 -6.444 1.00 61.75 72 PRO A N 1
ATOM 553 C CA . PRO A 1 72 ? 5.585 -15.440 -6.400 1.00 61.75 72 PRO A CA 1
ATOM 554 C C . PRO A 1 72 ? 4.501 -15.888 -5.424 1.00 61.75 72 PRO A C 1
ATOM 556 O O . PRO A 1 72 ? 4.179 -17.078 -5.389 1.00 61.75 72 PRO A O 1
ATOM 559 N N . PRO A 1 73 ? 3.920 -14.967 -4.631 1.00 61.78 73 PRO A N 1
ATOM 560 C CA . PRO A 1 73 ? 2.923 -15.340 -3.642 1.00 61.78 73 PRO A CA 1
ATOM 561 C C . PRO A 1 73 ? 1.749 -16.021 -4.354 1.00 61.78 73 PRO A C 1
ATOM 563 O O . PRO A 1 73 ? 0.967 -15.369 -5.052 1.00 61.78 73 PRO A O 1
ATOM 566 N N . LYS A 1 74 ? 1.644 -17.349 -4.201 1.00 50.84 74 LYS A N 1
ATOM 567 C CA . LYS A 1 74 ? 0.492 -18.126 -4.653 1.00 50.84 74 LYS A CA 1
ATOM 568 C C . LYS A 1 74 ? -0.736 -17.551 -3.959 1.00 50.84 74 LYS A C 1
ATOM 570 O O . LYS A 1 74 ? -0.819 -17.469 -2.737 1.00 50.84 74 LYS A O 1
ATOM 575 N N . LYS A 1 75 ? -1.689 -17.101 -4.770 1.00 56.78 75 LYS A N 1
ATOM 576 C CA . LYS A 1 75 ? -3.046 -16.805 -4.325 1.00 56.78 75 LYS A CA 1
ATOM 577 C C . LYS A 1 75 ? -3.597 -18.114 -3.739 1.00 56.78 75 LYS A C 1
ATOM 579 O O . LYS A 1 75 ? -3.602 -19.097 -4.469 1.00 56.78 75 LYS A O 1
ATOM 584 N N . VAL A 1 76 ? -4.070 -18.085 -2.485 1.00 54.84 76 VAL A N 1
ATOM 585 C CA . VAL A 1 76 ? -4.440 -19.224 -1.600 1.00 54.84 76 VAL A CA 1
ATOM 586 C C . VAL A 1 76 ? -3.210 -19.653 -0.782 1.00 54.84 76 VAL A C 1
ATOM 588 O O . VAL A 1 76 ? -2.276 -20.211 -1.328 1.00 54.84 76 VAL A O 1
ATOM 591 N N . GLU A 1 77 ? -3.066 -19.345 0.504 1.00 41.12 77 GLU A N 1
ATOM 592 C CA . GLU A 1 77 ? -4.027 -19.230 1.601 1.00 41.12 77 GLU A CA 1
ATOM 593 C C . GLU A 1 77 ? -3.820 -17.914 2.353 1.00 41.12 77 GLU A C 1
ATOM 595 O O . GLU A 1 77 ? -2.776 -17.284 2.250 1.00 41.12 77 GLU A O 1
ATOM 600 N N . LYS A 1 78 ? -4.816 -17.496 3.132 1.00 40.28 78 LYS A N 1
ATOM 601 C CA . LYS A 1 78 ? -4.654 -16.512 4.203 1.00 40.28 78 LYS A CA 1
ATOM 602 C C . LYS A 1 78 ? -3.435 -16.927 5.052 1.00 40.28 78 LYS A C 1
ATOM 604 O O . LYS A 1 78 ? -3.585 -17.870 5.825 1.00 40.28 78 LYS A O 1
ATOM 609 N N . PRO A 1 79 ? -2.272 -16.246 5.015 1.00 37.81 79 PRO A N 1
ATOM 610 C CA . PRO A 1 79 ? -1.429 -16.277 6.195 1.00 37.81 79 PRO A CA 1
ATOM 611 C C . PRO A 1 79 ? -2.318 -15.619 7.269 1.00 37.81 79 PRO A C 1
ATOM 613 O O . PRO A 1 79 ? -2.812 -14.509 7.095 1.00 37.81 79 PRO A O 1
ATOM 616 N N . SER A 1 80 ? -2.618 -16.209 8.423 1.00 45.16 80 SER A N 1
ATOM 617 C CA . SER A 1 80 ? -1.651 -16.563 9.468 1.00 45.16 80 SER A CA 1
ATOM 618 C C . SER A 1 80 ? -0.494 -15.552 9.647 1.00 45.16 80 SER A C 1
ATOM 620 O O . SER A 1 80 ? 0.457 -15.816 10.371 1.00 45.16 80 SER A O 1
ATOM 622 N N . SER A 1 81 ? -0.577 -14.384 8.999 1.00 43.06 81 SER A N 1
ATOM 623 C CA . SER A 1 81 ? 0.266 -13.187 9.071 1.00 43.06 81 SER A CA 1
ATOM 624 C C . SER A 1 81 ? -0.478 -12.061 8.329 1.00 43.06 81 SER A C 1
ATOM 626 O O . SER A 1 81 ? 0.050 -11.406 7.433 1.00 43.06 81 SER A O 1
ATOM 628 N N . ALA A 1 82 ? -1.758 -11.869 8.653 1.00 40.06 82 ALA A N 1
ATOM 629 C CA . ALA A 1 82 ? -2.452 -10.637 8.327 1.00 40.06 82 ALA A CA 1
ATOM 630 C C . ALA A 1 82 ? -1.851 -9.526 9.201 1.00 40.06 82 ALA A C 1
ATOM 632 O O . ALA A 1 82 ? -2.371 -9.228 10.268 1.00 40.06 82 ALA A O 1
ATOM 633 N N . SER A 1 83 ? -0.764 -8.896 8.750 1.00 38.75 83 SER A N 1
ATOM 634 C CA . SER A 1 83 ? -0.490 -7.502 9.120 1.00 38.75 83 SER A CA 1
ATOM 635 C C . SER A 1 83 ? -1.325 -6.596 8.217 1.00 38.75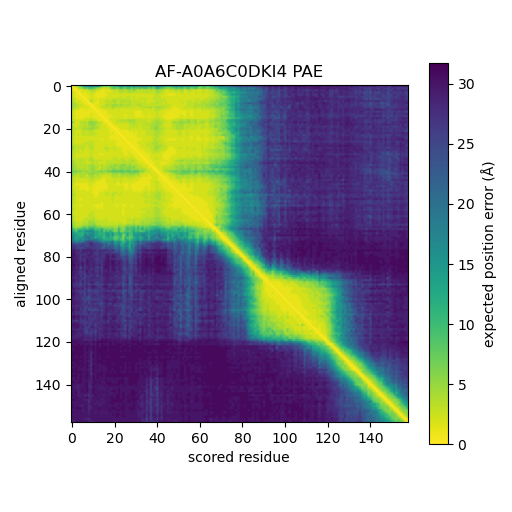 83 SER A C 1
ATOM 637 O O . SER A 1 83 ? -0.814 -5.753 7.490 1.00 38.75 83 SER A O 1
ATOM 639 N N . SER A 1 84 ? -2.647 -6.759 8.286 1.00 41.28 84 SER A N 1
ATOM 640 C CA . SER A 1 84 ? -3.475 -5.576 8.446 1.00 41.28 84 SER A CA 1
ATOM 641 C C . SER A 1 84 ? -2.959 -4.899 9.709 1.00 41.28 84 SER A C 1
ATOM 643 O O . SER A 1 84 ? -2.966 -5.524 10.769 1.00 41.28 84 SER A O 1
ATOM 645 N N . VAL A 1 85 ? -2.530 -3.643 9.644 1.00 44.62 85 VAL A N 1
ATOM 646 C CA . VAL A 1 85 ? -2.486 -2.809 10.853 1.00 44.62 85 VAL A CA 1
ATOM 647 C C . VAL A 1 85 ? -3.939 -2.487 11.229 1.00 44.62 85 VAL A C 1
ATOM 649 O O . VAL A 1 85 ? -4.429 -1.378 11.106 1.00 44.62 85 VAL A O 1
ATOM 652 N N . THR A 1 86 ? -4.679 -3.525 11.584 1.00 46.66 86 THR A N 1
ATOM 653 C CA . THR A 1 86 ? -5.530 -3.532 12.755 1.00 46.66 86 THR A CA 1
ATOM 654 C C . THR A 1 86 ? -4.743 -4.417 13.708 1.00 46.66 86 THR A C 1
ATOM 656 O O . THR A 1 86 ? -4.958 -5.630 13.760 1.00 46.66 86 THR A O 1
ATOM 659 N N . GLU A 1 87 ? -3.722 -3.848 14.356 1.00 45.97 87 GLU A N 1
ATOM 660 C CA . GLU A 1 87 ? -3.167 -4.502 15.535 1.00 45.97 87 GLU A CA 1
ATOM 661 C C . GLU A 1 87 ? -4.349 -4.696 16.479 1.00 45.97 87 GLU A C 1
ATOM 663 O O . GLU A 1 87 ? -4.879 -3.736 17.036 1.00 45.97 87 GLU A O 1
ATOM 668 N N . ASN A 1 88 ? -4.815 -5.936 16.612 1.00 54.91 88 ASN A N 1
ATOM 669 C CA . ASN A 1 88 ? -5.684 -6.314 17.710 1.00 54.91 88 ASN A CA 1
ATOM 670 C C . ASN A 1 88 ? -4.809 -6.249 18.962 1.00 54.91 88 ASN A C 1
ATOM 672 O O . ASN A 1 88 ? -4.297 -7.271 19.426 1.00 54.91 88 ASN A O 1
ATOM 676 N N . PHE A 1 89 ? -4.564 -5.030 19.450 1.00 55.03 89 PHE A N 1
ATOM 677 C CA . PHE A 1 89 ? -3.875 -4.778 20.700 1.00 55.03 89 PHE A CA 1
ATOM 678 C C . PHE A 1 89 ? -4.745 -5.401 21.783 1.00 55.03 89 PHE A C 1
ATOM 680 O O . PHE A 1 89 ? -5.774 -4.861 22.189 1.00 55.03 89 PHE A O 1
ATOM 687 N N . THR A 1 90 ? -4.393 -6.626 22.158 1.00 62.16 90 THR A N 1
ATOM 688 C CA . THR A 1 90 ? -5.115 -7.364 23.180 1.00 62.16 90 THR A CA 1
ATOM 689 C C . THR A 1 90 ? -4.730 -6.716 24.497 1.00 62.16 90 THR A C 1
ATOM 691 O O . THR A 1 90 ? -3.680 -7.010 25.064 1.00 62.16 90 THR A O 1
ATOM 694 N N . ILE A 1 91 ? -5.548 -5.761 24.936 1.00 81.00 91 ILE A N 1
ATOM 695 C CA . ILE A 1 91 ? -5.382 -5.094 26.224 1.00 81.00 91 ILE A CA 1
ATOM 696 C C . ILE A 1 91 ? -5.519 -6.179 27.292 1.00 81.00 91 ILE A C 1
ATOM 698 O O . ILE A 1 91 ? -6.561 -6.830 27.396 1.00 81.00 91 ILE A O 1
ATOM 702 N N . SER A 1 92 ? -4.461 -6.408 28.070 1.00 85.81 92 SER A N 1
ATOM 703 C CA . SER A 1 92 ? -4.539 -7.329 29.200 1.00 85.81 92 SER A CA 1
ATOM 704 C C . SER A 1 92 ? -5.569 -6.812 30.206 1.00 85.81 92 SER A C 1
ATOM 706 O O . SER A 1 92 ? -5.739 -5.604 30.381 1.00 85.81 92 SER A O 1
A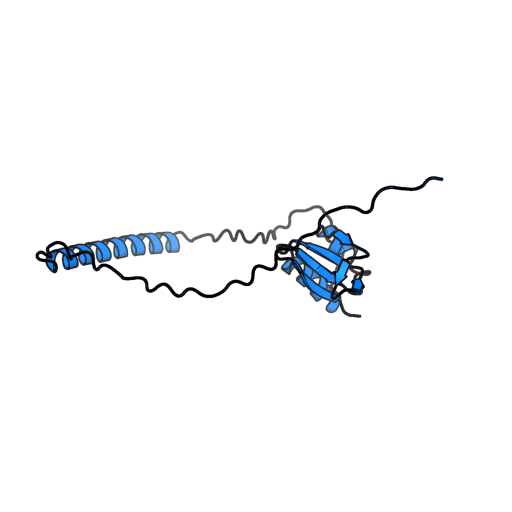TOM 708 N N . LYS A 1 93 ? -6.262 -7.720 30.899 1.00 85.00 93 LYS A N 1
ATOM 709 C CA . LYS A 1 93 ? -7.258 -7.341 31.914 1.00 85.00 93 LYS A CA 1
ATOM 710 C C . LYS A 1 93 ? -6.660 -6.405 32.972 1.00 85.00 93 LYS A C 1
ATOM 712 O O . LYS A 1 93 ? -7.310 -5.449 33.370 1.00 85.00 93 LYS A O 1
ATOM 717 N N . GLU A 1 94 ? -5.400 -6.628 33.336 1.00 91.06 94 GLU A N 1
ATOM 718 C CA . GLU A 1 94 ? -4.631 -5.775 34.249 1.00 91.06 94 GLU A CA 1
ATOM 719 C C . GLU A 1 94 ? -4.431 -4.355 33.706 1.00 91.06 94 GLU A C 1
ATOM 721 O O . GLU A 1 94 ? -4.618 -3.378 34.426 1.00 91.06 94 GLU A O 1
ATOM 726 N N . MET A 1 95 ? -4.111 -4.215 32.416 1.00 89.25 95 MET A N 1
ATOM 727 C CA . MET A 1 95 ? -3.966 -2.904 31.784 1.00 89.25 95 MET A CA 1
ATOM 728 C C . MET A 1 95 ? -5.308 -2.175 31.700 1.00 89.25 95 MET A C 1
ATOM 730 O O . MET A 1 95 ? -5.368 -0.976 31.959 1.00 89.25 95 MET A O 1
ATOM 734 N N . PHE A 1 96 ? -6.392 -2.890 31.393 1.00 92.62 96 PHE A N 1
ATOM 735 C CA . PHE A 1 96 ? -7.734 -2.313 31.385 1.00 92.62 96 PHE A CA 1
ATOM 736 C C . PHE A 1 96 ? -8.154 -1.840 32.783 1.00 92.62 96 PHE A C 1
ATOM 738 O O . PHE A 1 96 ? -8.580 -0.699 32.935 1.00 92.62 96 PHE A O 1
ATOM 745 N N . LEU A 1 97 ? -7.976 -2.675 33.812 1.00 91.38 97 LEU A N 1
ATOM 746 C CA . LEU A 1 97 ? -8.283 -2.307 35.198 1.00 91.38 97 LEU A CA 1
ATOM 747 C C . LEU A 1 97 ? -7.426 -1.125 35.675 1.00 91.38 97 LEU A C 1
ATOM 749 O O . LEU A 1 97 ? -7.938 -0.216 36.327 1.00 91.38 97 LEU A O 1
ATOM 753 N N . SER A 1 98 ? -6.146 -1.090 35.293 1.00 92.81 98 SER A N 1
ATOM 754 C CA . SER A 1 98 ? -5.255 0.039 35.574 1.00 92.81 98 SER A CA 1
ATOM 755 C C . SER A 1 98 ? -5.720 1.331 34.894 1.00 92.81 98 SER A C 1
ATOM 757 O O . SER A 1 98 ? -5.719 2.390 35.525 1.00 92.81 98 SER A O 1
ATOM 759 N N . LEU A 1 99 ? -6.169 1.254 33.637 1.00 95.06 99 LEU A N 1
ATOM 760 C CA . LEU A 1 99 ? -6.713 2.399 32.904 1.00 95.06 99 LEU A CA 1
ATOM 761 C C . LEU A 1 99 ? -8.011 2.911 33.532 1.00 95.06 99 LEU A C 1
ATOM 763 O O . LEU A 1 99 ? -8.129 4.114 33.748 1.00 95.06 99 LEU A O 1
ATOM 767 N N . VAL A 1 100 ? -8.946 2.021 33.876 1.00 95.25 100 VAL A N 1
ATOM 768 C CA . VAL A 1 100 ? -10.209 2.389 34.540 1.00 95.25 100 VAL A CA 1
ATOM 769 C C . VAL A 1 100 ? -9.933 3.097 35.866 1.00 95.25 100 VAL A C 1
ATOM 771 O O . VAL A 1 100 ? -10.417 4.205 36.079 1.00 95.25 100 VAL A O 1
ATOM 774 N N . SER A 1 101 ? -9.057 2.538 36.703 1.00 92.94 101 SER A N 1
ATOM 775 C CA . SER A 1 101 ? -8.681 3.171 37.972 1.00 92.94 101 SER A CA 1
ATOM 776 C C . SER A 1 101 ? -7.999 4.532 37.771 1.00 92.94 101 SER A C 1
ATOM 778 O O . SER A 1 101 ? -8.224 5.478 38.532 1.00 92.94 101 SER A O 1
ATOM 780 N N . ARG A 1 102 ? -7.179 4.677 36.720 1.00 95.06 102 ARG A N 1
ATOM 781 C CA . ARG A 1 102 ? -6.552 5.963 36.398 1.00 95.06 102 ARG A CA 1
ATOM 782 C C . ARG A 1 102 ? -7.578 7.005 35.949 1.00 95.06 102 ARG A C 1
ATOM 784 O O . ARG A 1 102 ? -7.410 8.167 36.314 1.00 95.06 102 ARG A O 1
ATOM 791 N N . ILE A 1 103 ? -8.606 6.606 35.198 1.00 96.25 103 ILE A N 1
ATOM 792 C CA . ILE A 1 103 ? -9.699 7.485 34.754 1.00 96.25 103 ILE A CA 1
ATOM 793 C C . ILE A 1 103 ? -10.498 7.984 35.959 1.00 96.25 103 ILE A C 1
ATOM 795 O O . ILE A 1 103 ? -10.616 9.193 36.131 1.00 96.25 103 ILE A O 1
ATOM 799 N N . GLU A 1 104 ? -10.934 7.088 36.846 1.00 93.81 104 GLU A N 1
ATOM 800 C CA . GLU A 1 104 ? -11.683 7.454 38.060 1.00 93.81 104 GLU A CA 1
ATOM 801 C C . GLU A 1 104 ? -10.907 8.459 38.927 1.00 93.81 104 GLU A C 1
ATOM 803 O O . GLU A 1 104 ? -11.454 9.448 39.421 1.00 93.81 104 GLU A O 1
ATOM 808 N N . LYS A 1 105 ? -9.591 8.246 39.071 1.00 93.81 105 LYS A N 1
ATOM 809 C CA . LYS A 1 105 ? -8.730 9.166 39.820 1.00 93.81 105 LYS A CA 1
ATOM 810 C C . LYS A 1 105 ? -8.643 10.549 39.163 1.00 93.81 105 LYS A C 1
ATOM 812 O O . LYS A 1 105 ? -8.668 11.555 39.869 1.00 93.81 105 LYS A O 1
ATOM 817 N N . LEU A 1 106 ? -8.540 10.610 37.835 1.00 93.81 106 LEU A N 1
ATOM 818 C CA . LEU A 1 106 ? -8.496 11.877 37.100 1.00 93.81 106 LEU A CA 1
ATOM 819 C C . LEU A 1 106 ? -9.831 12.627 37.173 1.00 93.81 106 LEU A C 1
ATOM 821 O O . LEU A 1 106 ? -9.831 13.849 37.307 1.00 93.81 106 LEU A O 1
ATOM 825 N N . GLU A 1 107 ? -10.957 11.917 37.136 1.00 92.25 107 GLU A N 1
ATOM 826 C CA . GLU A 1 107 ? -12.284 12.520 37.298 1.00 92.25 107 GLU A CA 1
ATOM 827 C C . GLU A 1 107 ? -12.443 13.167 38.681 1.00 92.25 107 GLU A C 1
ATOM 829 O O . GLU A 1 107 ? -12.900 14.309 38.776 1.00 92.25 107 GLU A O 1
ATOM 834 N N . ALA A 1 108 ? -11.973 12.506 39.744 1.00 93.81 108 ALA A N 1
ATOM 835 C CA . ALA A 1 108 ? -11.970 13.076 41.092 1.00 93.81 108 ALA A CA 1
ATOM 836 C C . ALA A 1 108 ? -11.070 14.325 41.208 1.00 93.81 108 ALA A C 1
ATOM 838 O O . ALA A 1 108 ? -11.471 15.329 41.802 1.00 93.81 108 ALA A O 1
ATOM 839 N N . GLU A 1 109 ? -9.870 14.297 40.616 1.00 92.00 109 GLU A N 1
ATOM 840 C CA . GLU A 1 109 ? -8.944 15.441 40.599 1.00 92.00 109 GLU A CA 1
ATOM 841 C C . GLU A 1 109 ? -9.520 16.639 39.819 1.00 92.00 109 GLU A C 1
ATOM 843 O O . GLU A 1 109 ? -9.390 17.793 40.253 1.00 92.00 109 GLU A O 1
ATOM 848 N N . LEU A 1 110 ? -10.209 16.381 38.701 1.00 91.75 110 LEU A N 1
ATOM 849 C CA . LEU A 1 110 ? -10.904 17.416 37.934 1.00 91.75 110 LEU A CA 1
ATOM 850 C C . LEU A 1 110 ? -12.049 18.036 38.734 1.00 91.75 110 LEU A C 1
ATOM 852 O O . LEU A 1 110 ? -12.213 19.256 38.711 1.00 91.75 110 LEU A O 1
ATOM 856 N N . GLU A 1 111 ? -12.817 17.233 39.463 1.00 92.19 111 GLU A N 1
ATOM 857 C CA . GLU A 1 111 ? -13.948 17.730 40.246 1.00 92.19 111 GLU A CA 1
ATOM 858 C C . GLU A 1 111 ? -13.500 18.615 41.418 1.00 92.19 111 GLU A C 1
ATOM 860 O O . GLU A 1 111 ? -14.055 19.693 41.657 1.00 92.19 111 GLU A O 1
ATOM 865 N N . ILE A 1 112 ? -12.418 18.224 42.095 1.00 91.12 112 ILE A N 1
ATOM 866 C CA . ILE A 1 112 ? -11.792 19.041 43.141 1.00 91.12 112 ILE A CA 1
ATOM 867 C C . ILE A 1 112 ? -11.284 20.361 42.552 1.00 91.12 112 ILE A C 1
ATOM 869 O O . ILE A 1 112 ? -11.476 21.426 43.150 1.00 91.12 112 ILE A O 1
ATOM 873 N N . SER A 1 113 ? -10.673 20.312 41.368 1.00 84.56 113 SER A N 1
ATOM 874 C CA . SER A 1 113 ? -10.157 21.501 40.688 1.00 84.56 113 SER A CA 1
ATOM 875 C C . SER A 1 113 ? -11.278 22.464 40.294 1.00 84.56 113 SER A C 1
ATOM 877 O O . SER A 1 113 ? -11.174 23.657 40.579 1.00 84.56 113 SER A O 1
ATOM 879 N N . LYS A 1 114 ? -12.387 21.965 39.732 1.00 87.31 114 LYS A N 1
ATOM 880 C CA . LYS A 1 114 ? -13.568 22.784 39.399 1.00 87.31 114 LYS A CA 1
ATOM 881 C C . LYS A 1 114 ? -14.138 23.479 40.629 1.00 87.31 114 LYS A C 1
ATOM 883 O O . LYS A 1 114 ? -14.298 24.696 40.616 1.00 87.31 114 LYS A O 1
ATOM 888 N N . LYS A 1 115 ? -14.357 22.732 41.714 1.00 85.88 115 LYS A N 1
ATOM 889 C CA . LYS A 1 115 ? -14.879 23.278 42.974 1.00 85.88 115 LYS A CA 1
ATOM 890 C C . LYS A 1 115 ? -13.935 24.310 43.596 1.00 85.88 115 LYS A C 1
ATOM 892 O O . LYS A 1 115 ? -14.378 25.271 44.221 1.00 85.88 115 LYS A O 1
ATOM 897 N N . THR A 1 116 ? -12.627 24.126 43.417 1.00 84.12 116 THR A N 1
ATOM 898 C CA . THR A 1 116 ? -11.616 25.092 43.862 1.00 84.12 116 THR A CA 1
ATOM 899 C C . THR A 1 116 ? -11.675 26.372 43.030 1.00 84.12 116 THR A C 1
ATOM 901 O O . THR A 1 116 ? -11.686 27.454 43.608 1.00 84.12 116 THR A O 1
ATOM 904 N N . ILE A 1 117 ? -11.777 26.271 41.701 1.00 82.31 117 ILE A N 1
ATOM 905 C CA . ILE A 1 117 ? -11.919 27.430 40.803 1.00 82.31 117 ILE A CA 1
ATOM 906 C C . ILE A 1 117 ? -13.217 28.193 41.096 1.00 82.31 117 ILE A C 1
ATOM 908 O O . ILE A 1 117 ? -13.188 29.413 41.223 1.00 82.31 117 ILE A O 1
ATOM 912 N N . GLU A 1 118 ? -14.336 27.492 41.272 1.00 79.69 118 GLU A N 1
ATOM 913 C CA . GLU A 1 118 ? -15.631 28.093 41.610 1.00 79.69 118 GLU A CA 1
ATOM 914 C C . GLU A 1 118 ? -15.579 28.847 42.948 1.00 79.69 118 GLU A C 1
ATOM 916 O O . GLU A 1 118 ? -16.080 29.963 43.065 1.00 79.69 118 GLU A O 1
ATOM 921 N N . LYS A 1 119 ? -14.878 28.293 43.945 1.00 77.25 119 LYS A N 1
ATOM 922 C CA . LYS A 1 119 ? -14.655 28.949 45.241 1.00 77.25 119 LYS A CA 1
ATOM 923 C C . LYS A 1 119 ? -13.717 30.164 45.154 1.00 77.25 119 LYS A C 1
ATOM 925 O O . LYS A 1 119 ? -13.798 31.049 46.003 1.00 77.25 119 LYS A O 1
ATOM 930 N N . LEU A 1 120 ? -12.828 30.206 44.159 1.00 70.75 120 LEU A N 1
ATOM 931 C CA . LEU A 1 120 ? -11.892 31.310 43.913 1.00 70.75 120 LEU A CA 1
ATOM 932 C C . LEU A 1 120 ? -12.457 32.397 42.986 1.00 70.75 120 LEU A C 1
ATOM 934 O O . LEU A 1 120 ? -11.811 33.430 42.827 1.00 70.75 120 LEU A O 1
ATOM 938 N N . ALA A 1 121 ? -13.648 32.204 42.411 1.00 63.62 121 ALA A N 1
ATOM 939 C CA . ALA A 1 121 ? -14.315 33.173 41.548 1.00 63.62 121 ALA A CA 1
ATOM 940 C C . ALA A 1 121 ? -15.507 33.856 42.253 1.00 63.62 121 ALA A C 1
ATOM 942 O O . ALA A 1 121 ? -16.659 33.604 41.895 1.00 63.62 121 ALA A O 1
ATOM 943 N N . PRO A 1 122 ? -15.302 34.756 43.237 1.00 53.94 122 PRO A N 1
ATOM 944 C CA . PRO A 1 122 ? -16.372 35.651 43.635 1.00 53.94 122 PRO A CA 1
ATOM 945 C C . PRO A 1 122 ? -16.565 36.702 42.529 1.00 53.94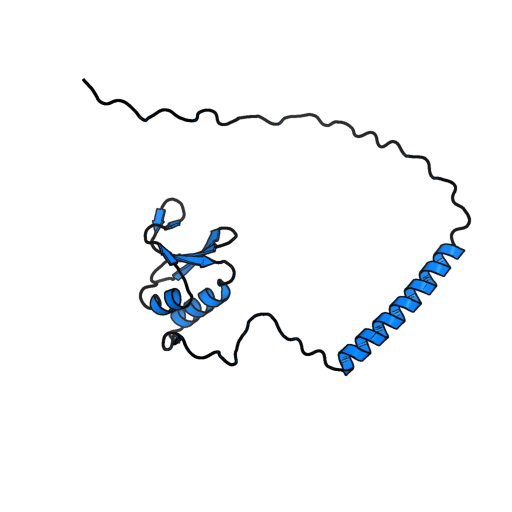 122 PRO A C 1
ATOM 947 O O . PRO A 1 122 ? -15.735 37.584 42.354 1.00 53.94 122 PRO A O 1
ATOM 950 N N . SER A 1 123 ? -17.675 36.594 41.791 1.00 60.62 123 SER A N 1
ATOM 951 C CA . SER A 1 123 ? -18.298 37.660 40.986 1.00 60.62 123 SER A CA 1
ATOM 952 C C . SER A 1 123 ? -17.366 38.471 40.062 1.00 60.62 123 SER A C 1
ATOM 954 O O . SER A 1 123 ? -16.870 39.529 40.448 1.00 60.62 123 SER A O 1
ATOM 956 N N . SER A 1 124 ? -17.276 38.102 38.779 1.00 52.28 124 SER A N 1
ATOM 957 C CA . SER A 1 124 ? -16.984 39.088 37.727 1.00 52.28 124 SER A CA 1
ATOM 958 C C . SER A 1 124 ? -18.256 39.402 36.936 1.00 52.28 124 SER A C 1
ATOM 960 O O . SER A 1 124 ? -18.792 38.545 36.232 1.00 52.28 124 SER A O 1
ATOM 962 N N . HIS A 1 125 ? -18.731 40.641 37.059 1.00 49.31 125 HIS A N 1
ATOM 963 C CA . HIS A 1 125 ? -19.690 41.279 36.155 1.00 49.31 125 HIS A CA 1
ATOM 964 C C . HIS A 1 125 ? -19.273 41.151 34.672 1.00 49.31 125 HIS A C 1
ATOM 966 O O . HIS A 1 125 ? -18.093 40.918 34.394 1.00 49.31 125 HIS A O 1
ATOM 972 N N . PRO A 1 126 ? -20.222 41.269 33.717 1.00 46.22 126 PRO A N 1
ATOM 973 C CA . PRO A 1 126 ? -19.972 41.007 32.300 1.00 46.22 126 PRO A CA 1
ATOM 974 C C . PRO A 1 126 ? -18.856 41.907 31.772 1.00 46.22 126 PRO A C 1
ATOM 976 O O . PRO A 1 126 ? -18.959 43.128 31.814 1.00 46.22 126 PRO A O 1
ATOM 979 N N . VAL A 1 127 ? -17.784 41.291 31.278 1.00 45.31 127 VAL A N 1
ATOM 980 C CA . VAL A 1 127 ? -16.663 42.004 30.670 1.00 45.31 127 VAL A CA 1
ATOM 981 C C . VAL A 1 127 ? -17.129 42.549 29.321 1.00 45.31 127 VAL A C 1
ATOM 983 O O . VAL A 1 127 ? -17.569 41.790 28.453 1.00 45.31 127 VAL A O 1
ATOM 986 N N . ASP A 1 128 ? -17.080 43.871 29.181 1.00 41.97 128 ASP A N 1
ATOM 987 C CA . ASP A 1 128 ? -17.469 44.612 27.987 1.00 41.97 128 ASP A CA 1
ATOM 988 C C . ASP A 1 128 ? -16.853 44.025 26.710 1.00 41.97 128 ASP A C 1
ATOM 990 O O . ASP A 1 128 ? -15.670 43.682 26.649 1.00 41.97 128 ASP A O 1
ATOM 994 N N . LYS A 1 129 ? -17.670 43.945 25.651 1.00 48.19 129 LYS A N 1
ATOM 995 C CA . LYS A 1 129 ? -17.235 43.580 24.298 1.00 48.19 129 LYS A CA 1
ATOM 996 C C . LYS A 1 129 ? -16.142 44.547 23.839 1.00 48.19 129 LYS A C 1
ATOM 998 O O . LYS A 1 129 ? -16.435 45.634 23.341 1.00 48.19 129 LYS A O 1
ATOM 1003 N N . VAL A 1 130 ? -14.884 44.130 23.942 1.00 40.19 130 VAL A N 1
ATOM 1004 C CA . VAL A 1 130 ? -13.763 44.811 23.292 1.00 40.19 130 VAL A CA 1
ATOM 1005 C C . VAL A 1 130 ? -13.990 44.737 21.782 1.00 40.19 130 VAL A C 1
ATOM 1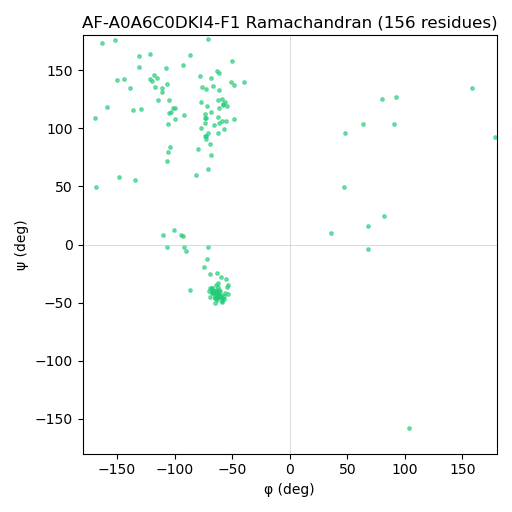007 O O . VAL A 1 130 ? -13.928 43.675 21.164 1.00 40.19 130 VAL A O 1
ATOM 1010 N N . LYS A 1 131 ? -14.307 45.886 21.181 1.00 47.06 131 LYS A N 1
ATOM 1011 C CA . LYS A 1 131 ? -14.480 46.046 19.738 1.00 47.06 131 LYS A CA 1
ATOM 1012 C C . LYS A 1 131 ? -13.102 45.988 19.078 1.00 47.06 131 LYS A C 1
ATOM 1014 O O . LYS A 1 131 ? -12.430 47.008 18.944 1.00 47.06 131 LYS A O 1
ATOM 1019 N N . LEU A 1 132 ? -12.679 44.786 18.694 1.00 42.47 132 LEU A N 1
ATOM 1020 C CA . LEU A 1 132 ? -11.500 44.570 17.857 1.00 42.47 132 LEU A CA 1
ATOM 1021 C C . LEU A 1 132 ? -11.728 45.259 16.506 1.00 42.47 132 LEU A C 1
ATOM 1023 O O . LEU A 1 132 ? -12.517 44.801 15.680 1.00 42.47 132 LEU A O 1
ATOM 1027 N N . LYS A 1 133 ? -11.067 46.401 16.302 1.00 41.62 133 LYS A N 1
ATOM 1028 C CA . LYS A 1 133 ? -10.952 47.026 14.985 1.00 41.62 133 LYS A CA 1
ATOM 1029 C C . LYS A 1 133 ? -9.966 46.193 14.169 1.00 41.62 133 LYS A C 1
ATOM 1031 O O . LYS A 1 133 ? -8.764 46.272 14.400 1.00 41.62 133 LYS A O 1
ATOM 1036 N N . PHE A 1 134 ? -10.477 45.398 13.235 1.00 39.03 134 PHE A N 1
ATOM 1037 C CA . PHE A 1 134 ? -9.660 44.858 12.155 1.00 39.03 134 PHE A CA 1
ATOM 1038 C C . PHE A 1 134 ? -9.268 46.022 11.242 1.00 39.03 134 PHE A C 1
ATOM 1040 O O . PHE A 1 134 ? -10.129 46.667 10.648 1.00 39.03 134 PHE A O 1
ATOM 1047 N N . SER A 1 135 ? -7.971 46.324 11.194 1.00 40.09 135 SER A N 1
ATOM 1048 C CA . SER A 1 135 ? -7.401 47.183 10.163 1.00 40.09 135 SER A CA 1
ATOM 1049 C C . SER A 1 135 ? -7.368 46.369 8.878 1.00 40.09 135 SER A C 1
ATOM 1051 O O . SER A 1 135 ? -6.648 45.374 8.802 1.00 40.09 135 SER A O 1
ATOM 1053 N N . SER A 1 136 ? -8.183 46.765 7.905 1.00 38.56 136 SER A N 1
ATOM 1054 C CA . SER A 1 136 ? -8.098 46.285 6.531 1.00 38.56 136 SER A CA 1
ATOM 1055 C C . SER A 1 136 ? -6.676 46.510 6.029 1.00 38.56 136 SER A C 1
ATOM 1057 O O . SER A 1 136 ? -6.214 47.648 6.010 1.00 38.56 136 SER A O 1
ATOM 1059 N N . ASN A 1 137 ? -5.984 45.431 5.670 1.00 39.19 137 ASN A N 1
ATOM 1060 C CA . ASN A 1 137 ? -4.846 45.521 4.772 1.00 39.19 137 ASN A CA 1
ATOM 1061 C C . ASN A 1 137 ? -5.330 44.972 3.433 1.00 39.19 137 ASN A C 1
ATOM 1063 O O . ASN A 1 137 ? -5.593 43.780 3.279 1.00 39.19 137 ASN A O 1
ATOM 1067 N N . GLU A 1 138 ? -5.574 45.920 2.546 1.00 46.19 138 GLU A N 1
ATOM 1068 C CA . GLU A 1 138 ? -6.027 45.797 1.174 1.00 46.19 138 GLU A CA 1
ATOM 1069 C C . GLU A 1 138 ? -4.781 45.943 0.302 1.00 46.19 138 GLU A C 1
ATOM 1071 O O . GLU A 1 138 ? -4.110 46.958 0.417 1.00 46.19 138 GLU A O 1
ATOM 1076 N N . GLU A 1 139 ? -4.442 44.894 -0.454 1.00 44.78 139 GLU A N 1
ATOM 1077 C CA . GLU A 1 139 ? -3.547 44.833 -1.631 1.00 44.78 139 GLU A CA 1
ATOM 1078 C C . GLU A 1 139 ? -3.075 43.373 -1.760 1.00 44.78 139 GLU A C 1
ATOM 1080 O O . GLU A 1 139 ? -2.693 42.751 -0.774 1.00 44.78 139 GLU A O 1
ATOM 1085 N N . LEU A 1 140 ? -3.038 42.703 -2.904 1.00 37.38 140 LEU A N 1
ATOM 1086 C CA . LEU A 1 140 ? -3.388 42.991 -4.289 1.00 37.38 140 LEU A CA 1
ATOM 1087 C C . LEU A 1 140 ? -3.305 41.593 -4.932 1.00 37.38 140 LEU A C 1
ATOM 1089 O O . LEU A 1 140 ? -2.222 41.013 -4.983 1.00 37.38 140 LEU A O 1
ATOM 1093 N N . TYR A 1 141 ? -4.433 40.986 -5.298 1.00 39.03 141 TYR A N 1
ATOM 1094 C CA . TYR A 1 141 ? -4.419 39.737 -6.062 1.00 39.03 141 TYR A CA 1
ATOM 1095 C C . TYR A 1 141 ? -4.460 40.115 -7.540 1.00 39.03 141 TYR A C 1
ATOM 1097 O O . TYR A 1 141 ? -5.476 40.627 -8.005 1.00 39.03 141 TYR A O 1
ATOM 1105 N N . ASP A 1 142 ? -3.366 39.870 -8.259 1.00 42.97 142 ASP A N 1
ATOM 1106 C CA . ASP A 1 142 ? -3.389 39.854 -9.720 1.00 42.97 142 ASP A CA 1
ATOM 1107 C C . ASP A 1 142 ? -4.265 38.678 -10.174 1.00 42.97 142 ASP A C 1
ATOM 1109 O O . ASP A 1 142 ? -3.885 37.504 -10.110 1.00 42.97 142 ASP A O 1
ATOM 1113 N N . GLU A 1 143 ? -5.484 39.012 -10.592 1.00 48.94 143 GLU A N 1
ATOM 1114 C CA . GLU A 1 143 ? -6.353 38.155 -11.385 1.00 48.94 143 GLU A CA 1
ATOM 1115 C C . GLU A 1 143 ? -5.788 38.038 -12.808 1.00 48.94 143 GLU A C 1
ATOM 1117 O O . GLU A 1 143 ? -6.080 38.857 -13.672 1.00 48.94 143 GLU A O 1
ATOM 1122 N N . GLU A 1 144 ? -5.033 36.982 -13.094 1.00 44.50 144 GLU A N 1
ATOM 1123 C CA . GLU A 1 144 ? -4.895 36.492 -14.471 1.00 44.50 144 GLU A CA 1
ATOM 1124 C C . GLU A 1 144 ? -5.755 35.230 -14.616 1.00 44.50 144 GLU A C 1
ATOM 1126 O O . GLU A 1 144 ? -5.313 34.091 -14.437 1.00 44.50 144 GLU A O 1
ATOM 1131 N N . GLU A 1 145 ? -7.046 35.447 -14.890 1.00 47.97 145 GLU A N 1
ATOM 1132 C CA . GLU A 1 145 ? -7.960 34.393 -15.328 1.00 47.97 145 GLU A CA 1
ATOM 1133 C C . GLU A 1 145 ? -7.489 33.780 -16.664 1.00 47.97 145 GLU A C 1
ATOM 1135 O O . GLU A 1 145 ? -7.291 34.502 -17.645 1.00 47.97 145 GLU A O 1
ATOM 1140 N N . PRO A 1 146 ? -7.446 32.442 -16.802 1.00 43.97 146 PRO A N 1
ATOM 1141 C CA . PRO A 1 146 ? -7.250 31.808 -18.096 1.00 43.97 146 PRO A CA 1
ATOM 1142 C C . PRO A 1 146 ? -8.552 31.846 -18.918 1.00 43.97 146 PRO A C 1
ATOM 1144 O O . PRO A 1 146 ? -9.442 31.007 -18.764 1.00 43.97 146 PRO A O 1
ATOM 1147 N N . LYS A 1 147 ? -8.642 32.789 -19.859 1.00 43.97 147 LYS A N 1
ATOM 1148 C CA . LYS A 1 147 ? -9.546 32.738 -21.026 1.00 43.97 147 LYS A CA 1
ATOM 1149 C C . LYS A 1 147 ? -8.653 32.361 -22.211 1.00 43.97 147 LYS A C 1
ATOM 1151 O O . LYS A 1 147 ? -7.703 33.067 -22.497 1.00 43.97 147 LYS A O 1
ATOM 1156 N N . VAL A 1 148 ? -8.788 31.202 -22.855 1.00 41.81 148 VAL A N 1
ATOM 1157 C CA . VAL A 1 148 ? -9.786 30.952 -23.901 1.00 41.81 148 VAL A CA 1
ATOM 1158 C C . VAL A 1 148 ? -10.010 29.441 -24.043 1.00 41.81 148 VAL A C 1
ATOM 1160 O O . VAL A 1 148 ? -9.118 28.685 -24.426 1.00 41.81 148 VAL A O 1
ATOM 1163 N N . TYR A 1 149 ? -11.243 29.002 -23.797 1.00 39.56 149 TYR A N 1
ATOM 1164 C CA . TYR A 1 149 ? -11.743 27.714 -24.266 1.00 39.56 149 TYR A CA 1
ATOM 1165 C C . TYR A 1 149 ? -12.126 27.791 -25.752 1.00 39.56 149 TYR A C 1
ATOM 1167 O O . TYR A 1 149 ? -12.757 28.747 -26.185 1.00 39.56 149 TYR A O 1
ATOM 1175 N N . LYS A 1 150 ? -11.890 26.672 -26.450 1.00 45.03 150 LYS A N 1
ATOM 1176 C CA . LYS A 1 150 ? -12.680 26.144 -27.582 1.00 45.03 150 LYS A CA 1
ATOM 1177 C C . LYS A 1 150 ? -12.739 26.988 -28.863 1.00 45.03 150 LYS A C 1
ATOM 1179 O O . LYS A 1 150 ? -13.605 27.837 -29.019 1.00 45.03 150 LYS A O 1
ATOM 1184 N N . SER A 1 151 ? -11.977 26.565 -29.871 1.00 44.34 151 SER A N 1
ATOM 1185 C CA . SER A 1 151 ? -12.505 26.306 -31.228 1.00 44.34 151 SER A CA 1
ATOM 1186 C C . SER A 1 151 ? -11.386 25.872 -32.175 1.00 44.34 151 SER A C 1
ATOM 1188 O O . SER A 1 151 ? -10.749 26.699 -32.799 1.00 44.34 151 SER A O 1
ATOM 1190 N N . LEU A 1 152 ? -11.149 24.565 -32.316 1.00 46.75 152 LEU A N 1
ATOM 1191 C CA . LEU A 1 152 ? -10.378 24.012 -33.442 1.00 46.75 152 LEU A CA 1
ATOM 1192 C C . LEU A 1 152 ? -10.910 22.607 -33.773 1.00 46.75 152 LEU A C 1
ATOM 1194 O O . LEU A 1 152 ? -10.210 21.603 -33.716 1.00 46.75 152 LEU A O 1
ATOM 1198 N N . PHE A 1 153 ? -12.207 22.541 -34.079 1.00 48.59 153 PHE A N 1
ATOM 1199 C CA . PHE A 1 153 ? -12.803 21.459 -34.862 1.00 48.59 153 PHE A CA 1
ATOM 1200 C C . PHE A 1 153 ? -13.814 22.065 -35.847 1.00 48.59 153 PHE A C 1
ATOM 1202 O O . PHE A 1 153 ? -14.652 22.869 -35.444 1.00 48.59 153 PHE A O 1
ATOM 1209 N N . LYS A 1 154 ? -13.733 21.590 -37.102 1.00 41.91 154 LYS A N 1
ATOM 1210 C CA . LYS A 1 154 ? -14.313 22.065 -38.385 1.00 41.91 154 LYS A CA 1
ATOM 1211 C C . LYS A 1 154 ? -13.527 23.225 -39.021 1.00 41.91 154 LYS A C 1
ATOM 1213 O O . LYS A 1 154 ? -13.284 24.216 -38.360 1.00 41.91 154 LYS A O 1
ATOM 1218 N N . SER A 1 155 ? -13.078 23.142 -40.276 1.00 42.78 155 SER A N 1
ATOM 1219 C CA . SER A 1 155 ? -13.686 22.490 -41.450 1.00 42.78 155 SER A CA 1
ATOM 1220 C C . SER A 1 155 ? -12.659 21.964 -42.478 1.00 42.78 155 SER A C 1
ATOM 1222 O O . SER A 1 155 ? -11.657 22.602 -42.778 1.00 42.78 155 SER A O 1
ATOM 1224 N N . LYS A 1 156 ? -12.970 20.792 -43.053 1.00 42.25 156 LYS A N 1
ATOM 1225 C CA . LYS A 1 156 ? -12.652 20.397 -44.440 1.00 42.25 156 LYS A CA 1
ATOM 1226 C C . LYS A 1 156 ? -13.783 20.894 -45.364 1.00 42.25 156 LYS A C 1
ATOM 1228 O O . LYS A 1 156 ? -14.898 21.074 -44.874 1.00 42.25 156 LYS A O 1
ATOM 1233 N N . SER A 1 157 ? -13.501 20.935 -46.675 1.00 45.50 157 SER A N 1
ATOM 1234 C CA . SER A 1 157 ? -14.347 21.315 -47.834 1.00 45.50 157 SER A CA 1
ATOM 1235 C C . SER A 1 157 ? -14.204 22.802 -48.192 1.00 45.50 157 SER A C 1
ATOM 1237 O O . SER A 1 157 ? -14.339 23.635 -47.306 1.00 45.50 157 SER A O 1
ATOM 1239 N N . SER A 1 158 ? -13.896 23.216 -49.423 1.00 46.03 158 SER A N 1
ATOM 1240 C CA . SER A 1 158 ? -13.993 22.597 -50.755 1.00 46.03 158 SER A CA 1
ATOM 1241 C C . SER A 1 158 ? -12.799 22.978 -51.631 1.00 46.03 158 SER A C 1
ATOM 1243 O O . SER A 1 158 ? -12.109 23.955 -51.275 1.00 46.03 158 SER A O 1
#

Nearest PDB structures (foldseek):
  3tvi-assembly3_F  TM=4.554E-01  e=6.947E-01  Clostridium acetobutylicum
  2cdq-assembly1_B  TM=4.203E-01  e=5.733E-01  Arabidopsis thaliana
  3mah-assembly1_A-2  TM=4.971E-01  e=3.441E+00  Porphyromonas gingivalis W83
  1xr0-assembly1_B  TM=2.840E-01  e=7.418E+00  Homo sapiens

Foldseek 3Di:
DAWDWACLDPFKIKIADDCPVVVLQCVVLVWDWDCQRDDPNG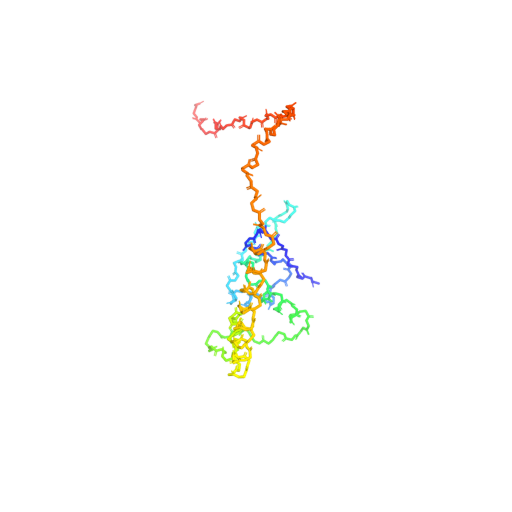GHTITMDTPVCVVVVVVSRVCVVVVNDDDRPPDDDDDVDPPPPPPPPVQPPVNVVVVVVVVVVVVVVVVVVVVVVVVVDDDDDDDDPPPDDDDDDDDDDPDPDDDDDDDDDDDDDD

Organism: NCBI:txid1070528

Solvent-accessible surface area (backbone atoms only — not comparable to full-atom values): 10374 Å² total; per-residue (Å²): 138,62,72,47,80,44,84,70,49,96,62,26,31,30,38,37,59,77,48,75,92,48,42,64,48,44,45,71,75,65,36,46,81,36,74,67,35,79,53,96,92,40,69,43,50,31,34,40,36,52,47,90,48,48,67,61,52,47,50,54,54,54,32,50,77,68,72,65,65,67,81,65,81,63,87,80,71,85,57,101,70,70,79,55,90,67,73,80,75,76,72,48,70,66,57,51,53,52,49,53,54,50,47,58,53,50,53,53,53,49,51,54,48,50,57,49,50,59,71,71,55,79,78,82,75,87,78,75,85,78,81,79,77,78,78,85,83,85,85,81,83,85,82,80,76,92,81,82,83,87,87,89,79,86,82,86,89,133

Radius of gyration: 30.92 Å; Cα contacts (8 Å, |Δi|>4): 104; chains: 1; bounding box: 40×66×96 Å